Protein AF-A0A8C0ZWH4-F1 (afdb_monomer)

Radius of gyration: 35.67 Å; Cα contacts (8 Å, |Δi|>4): 58; chains: 1; bounding box: 137×34×55 Å

Solvent-accessible surface area (backbone atoms only — not comparable to full-atom values): 10845 Å² total; per-residue (Å²): 132,88,87,85,89,81,91,84,83,93,78,86,80,75,88,65,77,55,70,70,64,54,55,54,54,50,52,52,52,52,49,52,50,51,53,51,50,50,50,52,67,70,65,48,61,94,87,63,88,64,101,65,60,98,57,49,68,70,77,66,54,79,78,61,71,81,75,44,51,66,53,67,72,69,54,78,90,46,60,65,55,45,49,59,73,31,68,68,41,24,50,55,46,50,61,53,27,66,76,35,72,71,51,31,51,54,50,53,49,54,50,53,51,56,50,41,75,74,44,56,77,85,54,31,60,58,46,51,50,51,50,47,56,73,70,65,70,53,96,78,59,87,82,56,62,68,68,53,57,47,60,63,67,67,60,90,78,64,59,88,84,56,71,69,54,56,79,75,74,110

pLDDT: mean 74.7, std 18.94, range [36.38, 96.12]

Mean predicted aligned error: 15.43 Å

Foldseek 3Di:
DDDDDDDDDDDDDPVPPPPVVVVVVVVVVVVVVVVVVVVCQVVPPDPDDDPDDPCNCVVPPDDDPVVCVVVVVVDDPDCCVQCPVDPVSVVVVQVVLVVPPVSVLVVVLVVLLVCLQPDDLVCNVVSLVVSCVPNPPDPPPPPFPVVLNCQLVPDPPPRSNDSSCPVVND

Structure (mmCIF, N/CA/C/O backbone):
data_AF-A0A8C0ZWH4-F1
#
_entry.id   AF-A0A8C0ZWH4-F1
#
loop_
_atom_site.group_PDB
_atom_site.id
_atom_site.type_symbol
_atom_site.label_atom_id
_atom_site.label_alt_id
_atom_site.label_comp_id
_atom_site.label_asym_id
_atom_site.label_entity_id
_atom_site.label_seq_id
_atom_site.pdbx_PDB_ins_code
_atom_site.Cartn_x
_atom_site.Cartn_y
_atom_site.Cartn_z
_atom_site.occupancy
_atom_site.B_iso_or_equiv
_atom_site.auth_seq_id
_atom_site.auth_comp_id
_atom_site.auth_asym_id
_atom_site.au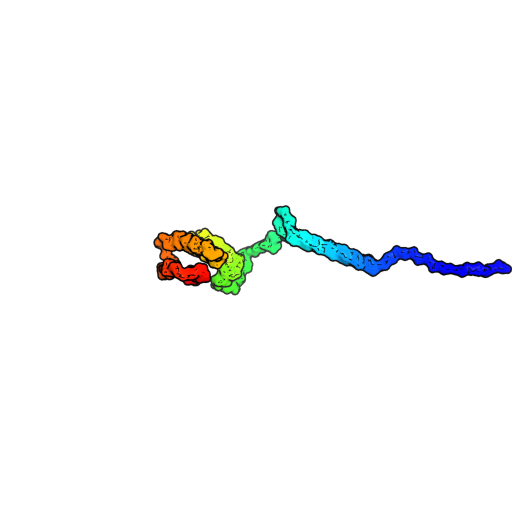th_atom_id
_atom_site.pdbx_PDB_model_num
ATOM 1 N N . MET A 1 1 ? 106.132 1.395 -9.916 1.00 37.38 1 MET A N 1
ATOM 2 C CA . MET A 1 1 ? 106.397 1.667 -8.486 1.00 37.38 1 MET A CA 1
ATOM 3 C C . MET A 1 1 ? 105.087 2.068 -7.823 1.00 37.38 1 MET A C 1
ATOM 5 O O . MET A 1 1 ? 104.449 2.946 -8.371 1.00 37.38 1 MET A O 1
ATOM 9 N N . ARG A 1 2 ? 104.731 1.369 -6.727 1.00 38.12 2 ARG A N 1
ATOM 10 C CA . ARG A 1 2 ? 103.915 1.736 -5.536 1.00 38.12 2 ARG A CA 1
ATOM 11 C C . ARG A 1 2 ? 102.700 2.682 -5.748 1.00 38.12 2 ARG A C 1
ATOM 13 O O . ARG A 1 2 ? 102.860 3.757 -6.289 1.00 38.12 2 ARG A O 1
ATOM 20 N N . GLY A 1 3 ? 101.491 2.402 -5.260 1.00 38.84 3 GLY A N 1
ATOM 21 C CA . GLY A 1 3 ? 101.129 1.541 -4.137 1.00 38.84 3 GLY A CA 1
ATOM 22 C C . GLY A 1 3 ? 99.621 1.282 -4.001 1.00 38.84 3 GLY A C 1
ATOM 23 O O . GLY A 1 3 ? 98.798 1.818 -4.737 1.00 38.84 3 GLY A O 1
ATOM 24 N N . LEU A 1 4 ? 99.335 0.378 -3.065 1.00 46.06 4 LEU A N 1
ATOM 25 C CA . LEU A 1 4 ? 98.056 -0.234 -2.703 1.00 46.06 4 LEU A CA 1
ATOM 26 C C . LEU A 1 4 ? 97.382 0.479 -1.508 1.00 46.06 4 LEU A C 1
ATOM 28 O O . LEU A 1 4 ? 98.059 1.187 -0.764 1.00 46.06 4 LEU A O 1
ATOM 32 N N . CYS A 1 5 ? 96.110 0.100 -1.283 1.00 43.38 5 CYS A N 1
ATOM 33 C CA . CYS A 1 5 ? 95.284 0.161 -0.051 1.00 43.38 5 CYS A CA 1
ATOM 34 C C . CYS A 1 5 ? 94.432 1.437 0.140 1.00 43.38 5 CYS A C 1
ATOM 36 O O . CYS A 1 5 ? 94.935 2.535 -0.032 1.00 43.38 5 CYS A O 1
ATOM 38 N N . GLY A 1 6 ? 93.142 1.407 0.514 1.00 39.03 6 GLY A N 1
ATOM 39 C CA . GLY A 1 6 ? 92.211 0.347 0.952 1.00 39.03 6 GLY A CA 1
ATOM 40 C C . GLY A 1 6 ? 90.754 0.890 0.946 1.00 39.03 6 GLY A C 1
ATOM 41 O O . GLY A 1 6 ? 90.549 2.096 0.890 1.00 39.03 6 GLY A O 1
ATOM 42 N N . SER A 1 7 ? 89.729 0.062 0.694 1.00 43.81 7 SER A N 1
ATOM 43 C CA . SER A 1 7 ? 88.840 -0.634 1.659 1.00 43.81 7 SER A CA 1
ATOM 44 C C . SER A 1 7 ? 87.789 0.241 2.379 1.00 43.81 7 SER A C 1
ATOM 46 O O . SER A 1 7 ? 88.138 1.021 3.256 1.00 43.81 7 SER A O 1
ATOM 48 N N . GLY A 1 8 ? 86.495 0.010 2.100 1.00 39.22 8 GLY A N 1
ATOM 49 C CA . GLY A 1 8 ? 85.366 0.429 2.959 1.00 39.22 8 GLY A CA 1
ATOM 50 C C . GLY A 1 8 ? 84.046 0.663 2.203 1.00 39.22 8 GLY A C 1
ATOM 51 O O . GLY A 1 8 ? 84.100 1.206 1.106 1.00 39.22 8 GLY A O 1
ATOM 52 N N . PRO A 1 9 ? 82.872 0.215 2.699 1.00 42.19 9 PRO A N 1
ATOM 53 C CA . PRO A 1 9 ? 81.782 -0.257 1.844 1.00 42.19 9 PRO A CA 1
ATOM 54 C C . PRO A 1 9 ? 80.787 0.816 1.384 1.00 42.19 9 PRO A C 1
ATOM 56 O O . PRO A 1 9 ? 80.533 1.821 2.041 1.00 42.19 9 PRO A O 1
ATOM 59 N N . ARG A 1 10 ? 80.153 0.509 0.247 1.00 49.44 10 ARG A N 1
ATOM 60 C CA . ARG A 1 10 ? 78.943 1.154 -0.269 1.00 49.44 10 ARG A CA 1
ATOM 61 C C . ARG A 1 10 ? 77.829 1.114 0.776 1.00 49.44 10 ARG A C 1
ATOM 63 O O . ARG A 1 10 ? 77.340 0.039 1.107 1.00 49.44 10 ARG A O 1
ATOM 70 N N . SER A 1 11 ? 77.327 2.277 1.159 1.00 41.72 11 SER A N 1
ATOM 71 C CA . SER A 1 11 ? 75.980 2.416 1.709 1.00 41.72 11 SER A CA 1
ATOM 72 C C . SER A 1 11 ? 75.195 3.417 0.864 1.00 41.72 11 SER A C 1
ATOM 74 O O . SER A 1 11 ? 75.309 4.621 1.084 1.00 41.72 11 SER A O 1
ATOM 76 N N . PRO A 1 12 ? 74.395 2.956 -0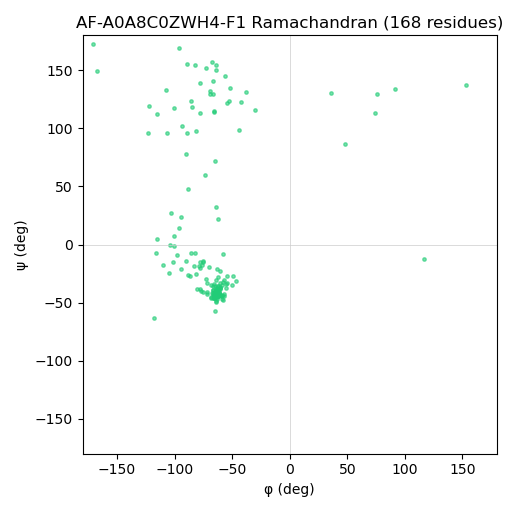.111 1.00 49.16 12 PRO A N 1
ATOM 77 C CA . PRO A 1 12 ? 73.342 3.759 -0.687 1.00 49.16 12 PRO A CA 1
ATOM 78 C C . PRO A 1 12 ? 72.068 3.439 0.092 1.00 49.16 12 PRO A C 1
ATOM 80 O O . PRO A 1 12 ? 71.438 2.410 -0.135 1.00 49.16 12 PRO A O 1
ATOM 83 N N . TRP A 1 13 ? 71.672 4.310 1.012 1.00 36.38 13 TRP A N 1
ATOM 84 C CA . TRP A 1 13 ? 70.272 4.355 1.417 1.00 36.38 13 TRP A CA 1
ATOM 85 C C . TRP A 1 13 ? 69.554 5.340 0.491 1.00 36.38 13 TRP A C 1
ATOM 87 O O . TRP A 1 13 ? 69.558 6.536 0.776 1.00 36.38 13 TRP A O 1
ATOM 97 N N . PRO A 1 14 ? 68.894 4.910 -0.599 1.00 46.09 14 PRO A N 1
ATOM 98 C CA . PRO A 1 14 ? 67.688 5.596 -0.991 1.00 46.09 14 PRO A CA 1
ATOM 99 C C . PRO A 1 14 ? 66.615 5.077 -0.032 1.00 46.09 14 PRO A C 1
ATOM 101 O O . PRO A 1 14 ? 66.259 3.898 -0.076 1.00 46.09 14 PRO A O 1
ATOM 104 N N . PHE A 1 15 ? 66.093 5.928 0.850 1.00 48.19 15 PHE A N 1
ATOM 105 C CA . PHE A 1 15 ? 64.848 5.649 1.570 1.00 48.19 15 PHE A CA 1
ATOM 106 C C . PHE A 1 15 ? 63.689 5.586 0.560 1.00 48.19 15 PHE A C 1
ATOM 108 O O . PHE A 1 15 ? 62.837 6.463 0.457 1.00 48.19 15 PHE A O 1
ATOM 115 N N . SER A 1 16 ? 63.663 4.516 -0.227 1.00 56.91 16 SER A N 1
ATOM 116 C CA . SER A 1 16 ? 62.512 4.094 -0.996 1.00 56.91 16 SER A CA 1
ATOM 117 C C . SER A 1 16 ? 61.632 3.342 -0.017 1.00 56.91 16 SER A C 1
ATOM 119 O O . SER A 1 16 ? 61.884 2.176 0.274 1.00 56.91 16 SER A O 1
ATOM 121 N N . LEU A 1 17 ? 60.622 4.025 0.529 1.00 54.81 17 LEU A N 1
ATOM 122 C CA . LEU A 1 17 ? 59.562 3.379 1.305 1.00 54.81 17 LEU A CA 1
ATOM 123 C C . LEU A 1 17 ? 59.141 2.078 0.596 1.00 54.81 17 LEU A C 1
ATOM 125 O O . LEU A 1 17 ? 58.753 2.160 -0.580 1.00 54.81 17 LEU A O 1
ATOM 129 N N . PRO A 1 18 ? 59.209 0.910 1.267 1.00 47.38 18 PRO A N 1
ATOM 130 C CA . PRO A 1 18 ? 58.899 -0.372 0.652 1.00 47.38 18 PRO A CA 1
ATOM 131 C C . PRO A 1 18 ? 57.530 -0.318 -0.025 1.00 47.38 18 PRO A C 1
ATOM 133 O O . PRO A 1 18 ? 56.560 0.164 0.565 1.00 47.38 18 PRO A O 1
ATOM 136 N N . ARG A 1 19 ? 57.428 -0.837 -1.255 1.00 53.97 19 ARG A N 1
ATOM 137 C CA . ARG A 1 19 ? 56.169 -0.946 -2.027 1.00 53.97 19 ARG A CA 1
ATOM 138 C C . ARG A 1 19 ? 55.007 -1.516 -1.192 1.00 53.97 19 ARG A C 1
ATOM 140 O O . ARG A 1 19 ? 53.867 -1.098 -1.362 1.00 53.97 19 ARG A O 1
ATOM 147 N N . ILE A 1 20 ? 55.322 -2.385 -0.230 1.00 51.84 20 ILE A N 1
ATOM 148 C CA . ILE A 1 20 ? 54.396 -3.010 0.728 1.00 51.84 20 ILE A CA 1
ATOM 149 C C . ILE A 1 20 ? 53.678 -1.968 1.612 1.00 51.84 20 ILE A C 1
ATOM 151 O O . ILE A 1 20 ? 52.481 -2.083 1.859 1.00 51.84 20 ILE A O 1
ATOM 155 N N . PHE A 1 21 ? 54.371 -0.907 2.037 1.00 46.94 21 PHE A N 1
ATOM 156 C CA . PHE A 1 21 ? 53.807 0.172 2.861 1.00 46.94 21 PHE A CA 1
ATOM 157 C C . PHE A 1 21 ? 52.983 1.189 2.057 1.00 46.94 21 PHE A C 1
ATOM 159 O O . PHE A 1 21 ? 52.205 1.948 2.638 1.00 46.94 21 PHE A O 1
ATOM 166 N N . ARG A 1 22 ? 53.152 1.246 0.728 1.00 53.69 22 ARG A N 1
ATOM 167 C CA . ARG A 1 22 ? 52.282 2.050 -0.150 1.00 53.69 22 ARG A CA 1
ATOM 168 C C . ARG A 1 22 ? 50.970 1.325 -0.449 1.00 53.69 22 ARG A C 1
ATOM 170 O O . ARG A 1 22 ? 49.935 1.971 -0.421 1.00 53.69 22 ARG A O 1
ATOM 177 N N . GLY A 1 23 ? 51.003 0.002 -0.637 1.00 54.84 23 GLY A N 1
ATOM 178 C CA . GLY A 1 23 ? 49.792 -0.808 -0.832 1.00 54.84 23 GLY A CA 1
ATOM 179 C C . GLY A 1 23 ? 48.872 -0.836 0.394 1.00 54.84 23 GLY A C 1
ATOM 180 O O . GLY A 1 23 ? 47.663 -0.698 0.250 1.00 54.84 23 GLY A O 1
ATOM 181 N N . ARG A 1 24 ? 49.439 -0.927 1.608 1.00 58.28 24 ARG A N 1
ATOM 182 C CA . ARG A 1 24 ? 48.657 -0.936 2.860 1.00 58.28 24 ARG A CA 1
ATOM 183 C C . ARG A 1 24 ? 47.930 0.393 3.128 1.00 58.28 24 ARG A C 1
ATOM 185 O O . ARG A 1 24 ? 46.740 0.387 3.405 1.00 58.28 24 ARG A O 1
ATOM 192 N N . ARG A 1 25 ? 48.615 1.530 2.945 1.00 60.12 25 ARG A N 1
ATOM 193 C CA . ARG A 1 25 ? 48.029 2.875 3.129 1.00 60.12 25 ARG A CA 1
ATOM 194 C C . ARG A 1 25 ? 47.043 3.273 2.024 1.00 60.12 25 ARG A C 1
ATOM 196 O O . ARG A 1 25 ? 46.113 4.024 2.292 1.00 60.12 25 ARG A O 1
ATOM 203 N N . ALA A 1 26 ? 47.231 2.777 0.797 1.00 62.78 26 ALA A N 1
ATOM 204 C CA . ALA A 1 26 ? 46.273 2.981 -0.292 1.00 62.78 26 ALA A CA 1
ATOM 205 C C . ALA A 1 26 ? 44.939 2.275 0.001 1.00 62.78 26 ALA A C 1
ATOM 207 O O . ALA A 1 26 ? 43.890 2.904 -0.083 1.00 62.78 26 ALA A O 1
ATOM 208 N N . MET A 1 27 ? 44.991 1.020 0.461 1.00 75.81 27 MET A N 1
ATOM 209 C CA . MET A 1 27 ? 43.803 0.256 0.858 1.00 75.81 27 MET A CA 1
ATOM 210 C C . MET A 1 27 ? 43.080 0.874 2.068 1.00 75.81 27 MET A C 1
ATOM 212 O O . MET A 1 27 ? 41.854 0.914 2.103 1.00 75.81 27 MET A O 1
ATOM 216 N N . GLU A 1 28 ? 43.813 1.403 3.052 1.00 82.12 28 GLU A N 1
ATOM 217 C CA . GLU A 1 28 ? 43.218 2.130 4.186 1.00 82.12 28 GLU A CA 1
ATOM 218 C C . GLU A 1 28 ? 42.470 3.393 3.733 1.00 82.12 28 GLU A C 1
ATOM 220 O O . GLU A 1 28 ? 41.348 3.637 4.179 1.00 82.12 28 GLU A O 1
ATOM 225 N N . LEU A 1 29 ? 43.048 4.167 2.808 1.00 86.44 29 LEU A N 1
ATOM 226 C CA . LEU A 1 29 ? 42.408 5.365 2.263 1.00 86.44 29 LEU A CA 1
ATOM 227 C C . LEU A 1 29 ? 41.169 5.021 1.423 1.00 86.44 29 LEU A C 1
ATOM 229 O O . LEU A 1 29 ? 40.140 5.681 1.553 1.00 86.44 29 LEU A O 1
ATOM 233 N N . GLU A 1 30 ? 41.245 3.973 0.600 1.00 86.81 30 GLU A N 1
ATOM 234 C CA . GLU A 1 30 ? 40.116 3.457 -0.183 1.00 86.81 30 GLU A CA 1
ATOM 235 C C . GLU A 1 30 ? 38.970 2.980 0.719 1.00 86.81 30 GLU A C 1
ATOM 237 O O . GLU A 1 30 ? 37.813 3.318 0.472 1.00 86.81 30 GLU A O 1
ATOM 242 N N . ASN A 1 31 ? 39.281 2.285 1.817 1.00 90.62 31 ASN A N 1
ATOM 243 C CA . ASN A 1 31 ? 38.289 1.844 2.799 1.00 90.62 31 ASN A CA 1
ATOM 244 C C . ASN A 1 31 ? 37.619 3.028 3.509 1.00 90.62 31 ASN A C 1
ATOM 246 O O . ASN A 1 31 ? 36.397 3.052 3.664 1.00 90.62 31 ASN A O 1
ATOM 250 N N . ILE A 1 32 ? 38.396 4.036 3.916 1.00 92.38 32 ILE A N 1
ATOM 251 C CA . ILE A 1 32 ? 37.856 5.256 4.534 1.00 92.38 32 ILE A CA 1
ATOM 252 C C . ILE A 1 32 ? 36.974 6.019 3.533 1.00 92.38 32 ILE A C 1
ATOM 254 O O . ILE A 1 32 ? 35.885 6.472 3.897 1.00 92.38 32 ILE A O 1
ATOM 258 N N . ALA A 1 33 ? 37.393 6.123 2.269 1.00 92.81 33 ALA A N 1
ATOM 259 C CA . ALA A 1 33 ? 36.616 6.762 1.210 1.00 92.81 33 ALA A CA 1
ATOM 260 C C . ALA A 1 33 ? 35.299 6.014 0.939 1.00 92.81 33 ALA A C 1
ATOM 262 O O . ALA A 1 33 ? 34.237 6.638 0.914 1.00 92.81 33 ALA A O 1
ATOM 263 N N . ALA A 1 34 ? 35.341 4.684 0.816 1.00 89.62 34 ALA A N 1
ATOM 264 C CA . ALA A 1 34 ? 34.163 3.844 0.609 1.00 89.62 34 ALA A CA 1
ATOM 265 C C . ALA A 1 34 ? 33.175 3.932 1.784 1.00 89.62 34 ALA A C 1
ATOM 267 O O . ALA A 1 34 ? 31.977 4.130 1.573 1.00 89.62 34 ALA A O 1
ATOM 268 N N . ASN A 1 35 ? 33.668 3.875 3.025 1.00 93.00 35 ASN A N 1
ATOM 269 C CA . ASN A 1 35 ? 32.838 4.021 4.221 1.00 93.00 35 ASN A CA 1
ATOM 270 C C . ASN A 1 35 ? 32.206 5.415 4.309 1.00 93.00 35 ASN A C 1
ATOM 272 O O . ASN A 1 35 ? 31.025 5.543 4.631 1.00 93.00 35 ASN A O 1
ATOM 276 N N . THR A 1 36 ? 32.953 6.462 3.956 1.00 90.50 36 THR A N 1
ATOM 277 C CA . THR A 1 36 ? 32.431 7.835 3.910 1.00 90.50 36 THR A CA 1
ATOM 278 C C . THR A 1 36 ? 31.332 7.978 2.855 1.00 90.50 36 THR A C 1
ATOM 280 O O . THR A 1 36 ? 30.296 8.584 3.125 1.00 90.50 36 THR A O 1
ATOM 283 N N . LEU A 1 37 ? 31.513 7.396 1.665 1.00 86.88 37 LEU A N 1
ATOM 284 C CA . LEU A 1 37 ? 30.496 7.387 0.609 1.00 86.88 37 LEU A CA 1
ATOM 285 C C . LEU A 1 37 ? 29.236 6.622 1.032 1.00 86.88 37 LEU A C 1
ATOM 287 O O . LEU A 1 37 ? 28.126 7.098 0.793 1.00 86.88 37 LEU A O 1
ATOM 291 N N . LEU A 1 38 ? 29.391 5.485 1.712 1.00 86.50 38 LEU A N 1
ATOM 292 C CA . LEU A 1 38 ? 28.271 4.712 2.250 1.00 86.50 38 LEU A CA 1
ATOM 293 C C . LEU A 1 38 ? 27.491 5.501 3.308 1.00 86.50 38 LEU A C 1
ATOM 295 O O . LEU A 1 38 ? 26.260 5.523 3.278 1.00 86.50 38 LEU A O 1
ATOM 299 N N . LEU A 1 39 ? 28.189 6.162 4.234 1.00 86.94 39 LEU A N 1
ATOM 300 C CA . LEU A 1 39 ? 27.552 6.993 5.256 1.00 86.94 39 LEU A CA 1
ATOM 301 C C . LEU A 1 39 ? 26.805 8.169 4.627 1.00 86.94 39 LEU A C 1
ATOM 303 O O . LEU A 1 39 ? 25.661 8.413 5.000 1.00 86.94 39 LEU A O 1
ATOM 307 N N . LYS A 1 40 ? 27.382 8.820 3.610 1.00 82.69 40 LYS A N 1
ATOM 308 C CA . LYS A 1 40 ? 26.697 9.869 2.838 1.00 82.69 40 LYS A CA 1
ATOM 309 C C . LYS A 1 40 ? 25.445 9.348 2.128 1.00 82.69 40 LYS A C 1
ATOM 311 O O . LYS A 1 40 ? 24.408 10.002 2.163 1.00 82.69 40 LYS A O 1
ATOM 316 N N . ALA A 1 41 ? 25.510 8.156 1.536 1.00 80.69 41 ALA A N 1
ATOM 317 C CA . ALA A 1 41 ? 24.360 7.532 0.884 1.00 80.69 41 ALA A CA 1
ATOM 318 C C . ALA A 1 41 ? 23.239 7.163 1.875 1.00 80.69 41 ALA A C 1
ATOM 320 O O . ALA A 1 41 ? 22.064 7.252 1.526 1.00 80.69 41 ALA A O 1
ATOM 321 N N . ARG A 1 42 ? 23.589 6.772 3.110 1.00 80.94 42 ARG A N 1
ATOM 322 C CA . ARG A 1 42 ? 22.627 6.446 4.180 1.00 80.94 42 ARG A CA 1
ATOM 323 C C . ARG A 1 42 ? 22.026 7.674 4.850 1.00 80.94 42 ARG A C 1
ATOM 325 O O . ARG A 1 42 ? 20.853 7.648 5.198 1.00 80.94 42 ARG A O 1
ATOM 332 N N . GLN A 1 43 ? 22.829 8.716 5.052 1.00 76.75 43 GLN A N 1
ATOM 333 C CA . GLN A 1 43 ? 22.406 9.920 5.765 1.00 76.75 43 GLN A CA 1
ATOM 334 C C . GLN A 1 43 ? 21.394 10.745 4.980 1.00 76.75 43 GLN A C 1
ATOM 336 O O . GLN A 1 43 ? 20.701 11.523 5.618 1.00 76.75 43 GLN A O 1
ATOM 341 N N . GLY A 1 44 ? 21.295 10.548 3.654 1.00 65.69 44 GLY A N 1
ATOM 342 C CA . GLY A 1 44 ? 20.295 11.172 2.788 1.00 65.69 44 GLY A CA 1
ATOM 343 C C . GLY A 1 44 ? 20.192 12.672 3.043 1.00 65.69 44 GLY A C 1
ATOM 344 O O . GLY A 1 44 ? 19.368 13.072 3.853 1.00 65.69 44 GLY A O 1
ATOM 345 N N . GLU A 1 45 ? 21.033 13.481 2.386 1.00 60.19 45 GLU A N 1
ATOM 346 C CA . GLU A 1 45 ? 21.083 14.946 2.548 1.00 60.19 45 GLU A CA 1
ATOM 347 C C . GLU A 1 45 ? 19.716 15.550 2.907 1.00 60.19 45 GLU A C 1
ATOM 349 O O . GLU A 1 45 ? 18.766 15.464 2.122 1.00 60.19 45 GLU A O 1
ATOM 354 N N . PHE A 1 46 ? 19.637 16.139 4.108 1.00 53.88 46 PHE A N 1
ATOM 355 C CA . PHE A 1 46 ? 18.487 16.882 4.619 1.00 53.88 46 PHE A CA 1
ATOM 356 C C . PHE A 1 46 ? 17.946 17.817 3.520 1.00 53.88 46 PHE A C 1
ATOM 358 O O . PHE A 1 46 ? 18.484 18.895 3.286 1.00 53.88 46 PHE A O 1
ATOM 365 N N . GLY A 1 47 ? 16.890 17.385 2.822 1.00 56.34 47 GLY A N 1
ATOM 366 C CA . GLY A 1 47 ? 16.150 18.200 1.854 1.00 56.34 47 GLY A CA 1
ATOM 367 C C . GLY A 1 47 ? 16.148 17.756 0.383 1.00 56.34 47 GLY A C 1
ATOM 368 O O . GLY A 1 47 ? 15.294 18.246 -0.355 1.00 56.34 47 GLY A O 1
ATOM 369 N N . GLN A 1 48 ? 16.989 16.818 -0.078 1.00 57.56 48 GLN A N 1
ATOM 370 C CA . GLN A 1 48 ? 16.956 16.344 -1.479 1.00 57.56 48 GLN A CA 1
ATOM 371 C C . GLN A 1 48 ? 16.565 14.863 -1.560 1.00 57.56 48 GLN A C 1
ATOM 373 O O . GLN A 1 48 ? 17.258 13.951 -1.117 1.00 57.56 48 GLN A O 1
ATOM 378 N N . LYS A 1 49 ? 15.378 14.626 -2.120 1.00 61.38 49 LYS A N 1
ATOM 379 C CA . LYS A 1 49 ? 14.713 13.324 -2.161 1.00 61.38 49 LYS A CA 1
ATOM 380 C C . LYS A 1 49 ? 15.485 12.321 -3.026 1.00 61.38 49 LYS A C 1
ATOM 382 O O . LYS A 1 49 ? 15.433 12.391 -4.249 1.00 61.38 49 LYS A O 1
ATOM 387 N N . SER A 1 50 ? 15.990 11.286 -2.352 1.00 65.06 50 SER A N 1
ATOM 388 C CA . SER A 1 50 ? 16.288 9.945 -2.867 1.00 65.06 50 SER A CA 1
ATOM 389 C C . SER A 1 50 ? 17.556 9.823 -3.718 1.00 65.06 50 SER A C 1
ATOM 391 O O . SER A 1 50 ? 17.716 10.519 -4.712 1.00 65.06 50 SER A O 1
ATOM 393 N N . GLY A 1 51 ? 18.412 8.843 -3.393 1.00 74.88 51 GLY A N 1
ATOM 394 C CA . GLY A 1 51 ? 19.560 8.401 -4.207 1.00 74.88 51 GLY A CA 1
ATOM 395 C C . GLY A 1 51 ? 19.179 7.786 -5.565 1.00 74.88 51 GLY A C 1
ATOM 396 O O . GLY A 1 51 ? 19.822 6.856 -6.043 1.00 74.88 51 GLY A O 1
ATOM 397 N N . ARG A 1 52 ? 18.090 8.260 -6.175 1.00 82.19 52 ARG A N 1
ATOM 398 C CA . ARG A 1 52 ? 17.590 7.847 -7.482 1.00 82.19 52 ARG A CA 1
ATOM 399 C C . ARG A 1 52 ? 18.423 8.503 -8.576 1.00 82.19 52 ARG A C 1
ATOM 401 O O . ARG A 1 52 ? 18.734 9.689 -8.528 1.00 82.19 52 ARG A O 1
ATOM 408 N N . SER A 1 53 ? 18.718 7.729 -9.615 1.00 87.38 53 SER A N 1
ATOM 409 C CA . SER A 1 53 ? 19.328 8.239 -10.847 1.00 87.38 53 SER A CA 1
ATOM 410 C C . SER A 1 53 ? 18.485 9.356 -11.458 1.00 87.38 53 SER A C 1
ATOM 412 O O . SER A 1 53 ? 17.265 9.252 -11.480 1.00 87.38 53 SER A O 1
ATOM 414 N N . ARG A 1 54 ? 19.109 10.370 -12.068 1.00 87.88 54 ARG A N 1
ATOM 415 C CA . ARG A 1 54 ? 18.399 11.452 -12.782 1.00 87.88 54 ARG A CA 1
ATOM 416 C C . ARG A 1 54 ? 17.424 10.941 -13.857 1.00 87.88 54 ARG A C 1
ATOM 418 O O . ARG A 1 54 ? 16.425 11.597 -14.122 1.00 87.88 54 ARG A O 1
ATOM 425 N N . LYS A 1 55 ? 17.676 9.754 -14.426 1.00 92.56 55 LYS A N 1
ATOM 426 C CA . LYS A 1 55 ? 16.841 9.109 -15.458 1.00 92.56 55 LYS A CA 1
ATOM 427 C C . LYS A 1 55 ? 15.848 8.076 -14.910 1.00 92.56 55 LYS A C 1
ATOM 429 O O . LYS A 1 55 ? 15.296 7.290 -15.673 1.00 92.56 55 LYS A O 1
ATOM 434 N N . TRP A 1 56 ? 15.600 8.036 -13.597 1.00 92.06 56 TRP A N 1
A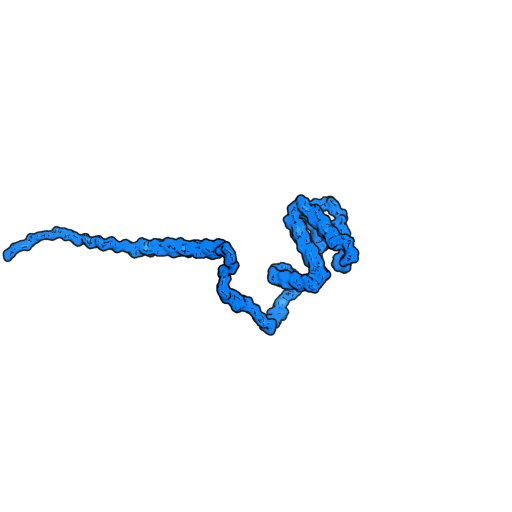TOM 435 C CA . TRP A 1 56 ? 14.758 6.999 -12.977 1.00 92.06 56 TRP A CA 1
ATOM 436 C C . TRP A 1 56 ? 13.355 6.883 -13.594 1.00 92.06 56 TRP A C 1
ATOM 438 O O . TRP A 1 56 ? 12.828 5.779 -13.692 1.00 92.06 56 TRP A O 1
ATOM 448 N N . ARG A 1 57 ? 12.773 7.997 -14.060 1.00 92.31 57 ARG A N 1
ATOM 449 C CA . ARG A 1 57 ? 11.460 8.012 -14.728 1.00 92.31 57 ARG A CA 1
ATOM 450 C C . ARG A 1 57 ? 11.472 7.327 -16.094 1.00 92.31 57 ARG A C 1
ATOM 452 O O . ARG A 1 57 ? 10.482 6.709 -16.457 1.00 92.31 57 ARG A O 1
ATOM 459 N N . GLU A 1 58 ? 12.573 7.439 -16.836 1.00 94.12 58 GLU A N 1
ATOM 460 C CA . GLU A 1 58 ? 12.737 6.762 -18.128 1.00 94.12 58 GLU A CA 1
ATOM 461 C C . GLU A 1 58 ? 12.917 5.257 -17.921 1.00 94.12 58 GLU A C 1
ATOM 463 O O . GLU A 1 58 ? 12.283 4.464 -18.609 1.00 94.12 58 GLU A O 1
ATOM 468 N N . MET A 1 59 ? 13.727 4.866 -16.929 1.00 94.25 59 MET A N 1
ATOM 469 C CA . MET A 1 59 ? 13.980 3.456 -16.606 1.00 94.25 59 MET A CA 1
ATOM 470 C C . MET A 1 59 ? 12.730 2.725 -16.099 1.00 94.25 59 MET A C 1
ATOM 472 O O . MET A 1 59 ? 12.558 1.547 -16.384 1.00 94.25 59 MET A O 1
ATOM 476 N N . LEU A 1 60 ? 11.867 3.415 -15.347 1.00 94.50 60 LEU A N 1
ATOM 477 C CA . LEU A 1 60 ? 10.639 2.859 -14.766 1.00 94.50 60 LEU A CA 1
ATOM 478 C C . LEU A 1 60 ? 9.381 3.287 -15.534 1.00 94.50 60 LEU A C 1
ATOM 480 O O . LEU A 1 60 ? 8.295 3.381 -14.958 1.00 94.50 60 LEU A O 1
ATOM 484 N N . ARG A 1 61 ? 9.515 3.587 -16.829 1.00 95.69 61 ARG A N 1
ATOM 485 C CA . ARG A 1 61 ? 8.367 3.929 -17.666 1.00 95.69 61 ARG A CA 1
ATOM 486 C C . ARG A 1 61 ? 7.463 2.705 -17.825 1.00 95.69 61 ARG A C 1
ATOM 488 O O . ARG A 1 61 ? 7.928 1.632 -18.198 1.00 95.69 61 ARG A O 1
ATOM 495 N N . LEU A 1 62 ? 6.168 2.884 -17.568 1.00 95.44 62 LEU A N 1
ATOM 496 C CA . LEU A 1 62 ? 5.189 1.813 -17.736 1.00 95.44 62 LEU A CA 1
ATOM 497 C C . LEU A 1 62 ? 5.035 1.438 -19.221 1.00 95.44 62 LEU A C 1
ATOM 499 O O . LEU A 1 62 ? 5.032 2.334 -20.076 1.00 95.44 62 LEU A O 1
ATOM 503 N N . PRO A 1 63 ? 4.902 0.137 -19.534 1.00 95.31 63 PRO A N 1
ATOM 504 C CA . PRO A 1 63 ? 4.610 -0.311 -20.888 1.00 95.31 63 PRO A CA 1
ATOM 505 C C . PRO A 1 63 ? 3.189 0.106 -21.311 1.00 95.31 63 PRO A C 1
ATOM 507 O O . PRO A 1 63 ? 2.331 0.336 -20.454 1.00 95.31 63 PRO A O 1
ATOM 510 N N . PRO A 1 64 ? 2.914 0.201 -22.625 1.00 94.44 64 PRO A N 1
ATOM 511 C CA . PRO A 1 64 ? 1.560 0.410 -23.126 1.00 94.44 64 PRO A CA 1
ATOM 512 C C . PRO A 1 64 ? 0.651 -0.783 -22.792 1.00 94.44 64 PRO A C 1
ATOM 514 O O . PRO A 1 64 ? 1.108 -1.920 -22.661 1.00 94.44 64 PRO A O 1
ATOM 517 N N . ASP A 1 65 ? -0.653 -0.526 -22.715 1.00 91.56 65 ASP A N 1
ATOM 518 C CA . ASP A 1 65 ? -1.697 -1.497 -22.360 1.00 91.56 65 ASP A CA 1
ATOM 519 C C . ASP A 1 65 ? -1.698 -2.745 -23.260 1.00 91.56 65 ASP A C 1
ATOM 521 O O . ASP A 1 65 ? -1.850 -3.867 -22.771 1.00 91.56 65 ASP A O 1
ATOM 525 N N . SER A 1 66 ? -1.429 -2.568 -24.556 1.00 93.31 66 SER A N 1
ATOM 526 C CA . SER A 1 66 ? -1.308 -3.658 -25.536 1.00 93.31 66 SER A CA 1
ATOM 527 C C . SER A 1 66 ? -0.282 -4.731 -25.146 1.00 93.31 66 SER A C 1
ATOM 529 O O . SER A 1 66 ? -0.504 -5.917 -25.394 1.00 93.31 66 SER A O 1
ATOM 531 N N . GLN A 1 67 ? 0.817 -4.352 -24.484 1.00 92.75 67 GLN A N 1
ATOM 532 C CA . GLN A 1 67 ? 1.856 -5.293 -24.046 1.00 92.75 67 GLN A CA 1
ATOM 533 C C . GLN A 1 67 ? 1.454 -6.068 -22.784 1.00 92.75 67 GLN A C 1
ATOM 535 O O . GLN A 1 67 ? 1.973 -7.156 -22.526 1.00 92.75 67 GLN A O 1
ATOM 540 N N . CYS A 1 68 ? 0.490 -5.557 -22.018 1.00 94.38 68 CYS A N 1
ATOM 541 C CA . CYS A 1 68 ? 0.011 -6.181 -20.788 1.00 94.38 68 CYS A CA 1
ATOM 542 C C . CYS A 1 68 ? -1.024 -7.290 -21.039 1.00 94.38 68 CYS A C 1
ATOM 544 O O . CYS A 1 68 ? -1.386 -8.002 -20.102 1.00 94.38 68 CYS A O 1
ATOM 546 N N . ASN A 1 69 ? -1.496 -7.481 -22.278 1.00 93.06 69 ASN A N 1
ATOM 547 C CA . ASN A 1 69 ? -2.586 -8.415 -22.565 1.00 93.06 69 ASN A CA 1
ATOM 548 C C . ASN A 1 69 ? -2.242 -9.869 -22.198 1.00 93.06 69 ASN A C 1
ATOM 550 O O . ASN A 1 69 ? -3.042 -10.566 -21.578 1.00 93.06 69 ASN A O 1
ATOM 554 N N . LYS A 1 70 ? -1.012 -10.316 -22.490 1.00 93.38 70 LYS A N 1
ATOM 555 C CA . LYS A 1 70 ? -0.547 -11.653 -22.085 1.00 93.38 70 LYS A CA 1
ATOM 556 C C . LYS A 1 70 ? -0.612 -11.821 -20.564 1.00 93.38 70 LYS A C 1
ATOM 558 O O . LYS A 1 70 ? -1.164 -12.804 -20.081 1.00 93.38 70 LYS A O 1
ATOM 563 N N . LEU A 1 71 ? -0.115 -10.831 -19.818 1.00 92.62 71 LEU A N 1
ATOM 564 C CA . LEU A 1 71 ? -0.128 -10.850 -18.355 1.00 92.62 71 LEU A CA 1
ATOM 565 C C . LEU A 1 71 ? -1.559 -10.880 -17.804 1.00 92.62 71 LEU A C 1
ATOM 567 O O . LEU A 1 71 ? -1.834 -11.635 -16.878 1.00 92.62 71 LEU A O 1
ATOM 571 N N . ARG A 1 72 ? -2.483 -10.132 -18.417 1.00 92.19 72 ARG A N 1
ATOM 572 C CA . ARG A 1 72 ? -3.904 -10.104 -18.038 1.00 92.19 72 ARG A CA 1
ATOM 573 C C . ARG A 1 72 ? -4.573 -11.480 -18.107 1.00 92.19 72 ARG A C 1
ATOM 575 O O . ARG A 1 72 ? -5.486 -11.743 -17.329 1.00 92.19 72 ARG A O 1
ATOM 582 N N . HIS A 1 73 ? -4.144 -12.337 -19.031 1.00 91.81 73 HIS A N 1
ATOM 583 C CA . HIS A 1 73 ? -4.672 -13.695 -19.169 1.00 91.81 73 HIS A CA 1
ATOM 584 C C . HIS A 1 73 ? -3.944 -14.724 -18.299 1.00 91.81 73 HIS A C 1
ATOM 586 O O . HIS A 1 73 ? -4.537 -15.737 -17.949 1.00 91.81 73 HIS A O 1
ATOM 592 N N . THR A 1 74 ? -2.676 -14.483 -17.961 1.00 93.56 74 THR A N 1
ATOM 593 C CA . THR A 1 74 ? -1.871 -15.402 -17.141 1.00 93.56 74 THR A CA 1
ATOM 594 C C . THR A 1 74 ? -2.045 -15.171 -15.640 1.00 93.56 74 THR A C 1
ATOM 596 O O . THR A 1 74 ? -1.849 -16.098 -14.861 1.00 93.56 74 THR A O 1
ATOM 599 N N . ILE A 1 75 ? -2.387 -13.952 -15.218 1.00 92.56 75 ILE A N 1
ATOM 600 C CA . ILE A 1 75 ? -2.519 -13.622 -13.799 1.00 92.56 75 ILE A CA 1
ATOM 601 C C . ILE A 1 75 ? -3.732 -14.318 -13.168 1.00 92.56 75 ILE A C 1
ATOM 603 O O . ILE A 1 75 ? -4.845 -14.279 -13.698 1.00 92.56 75 ILE A O 1
ATOM 607 N N . GLU A 1 76 ? -3.512 -14.939 -12.013 1.00 90.81 76 GLU A N 1
ATOM 608 C CA . GLU A 1 76 ? -4.572 -15.543 -11.214 1.00 90.81 76 GLU A CA 1
ATOM 609 C C . GLU A 1 76 ? -5.461 -14.451 -10.605 1.00 90.81 76 GLU A C 1
ATOM 611 O O . GLU A 1 76 ? -4.975 -13.497 -9.995 1.00 90.81 76 GLU A O 1
ATOM 616 N N . LYS A 1 77 ? -6.778 -14.584 -10.779 1.00 90.81 77 LYS A N 1
ATOM 617 C CA . LYS A 1 77 ? -7.773 -13.597 -10.332 1.00 90.81 77 LYS A CA 1
ATOM 618 C C . LYS A 1 77 ? -8.221 -13.853 -8.891 1.00 90.81 77 LYS A C 1
ATOM 620 O O . LYS A 1 77 ? -9.415 -13.867 -8.609 1.00 90.81 77 LYS A O 1
ATOM 625 N N . ASP A 1 78 ? -7.261 -14.067 -8.000 1.00 94.00 78 ASP A N 1
ATOM 626 C CA . ASP A 1 78 ? -7.520 -14.200 -6.568 1.00 94.00 78 ASP A CA 1
ATOM 627 C C . ASP A 1 78 ? -7.557 -12.818 -5.897 1.00 94.00 78 ASP A C 1
ATOM 629 O O . ASP A 1 78 ? -6.596 -12.044 -5.964 1.00 94.00 78 ASP A O 1
ATOM 633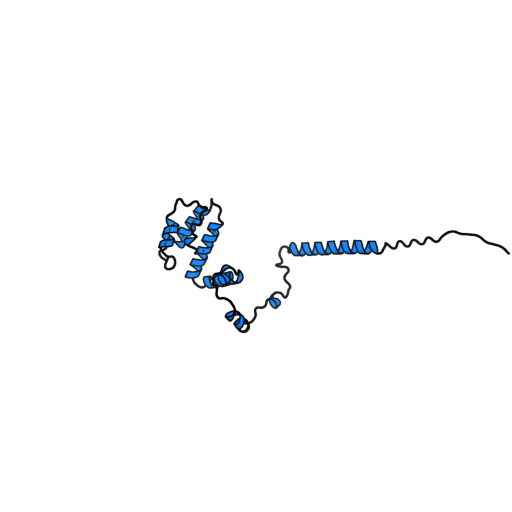 N N . PHE A 1 79 ? -8.668 -12.519 -5.221 1.00 91.56 79 PHE A N 1
ATOM 634 C CA . PHE A 1 79 ? -8.856 -11.270 -4.487 1.00 91.56 79 PHE A CA 1
ATOM 635 C C . PHE A 1 79 ? -7.833 -11.114 -3.355 1.00 91.56 79 PHE A C 1
ATOM 637 O O . PHE A 1 79 ? -7.244 -10.042 -3.202 1.00 91.56 79 PHE A O 1
ATOM 644 N N . SER A 1 80 ? -7.575 -12.182 -2.588 1.00 92.25 80 SER A N 1
ATOM 645 C CA . SER A 1 80 ? -6.652 -12.127 -1.446 1.00 92.25 80 SER A CA 1
ATOM 646 C C . SER A 1 80 ? -5.237 -11.768 -1.904 1.00 92.25 80 SER A C 1
ATOM 648 O O . SER A 1 80 ? -4.568 -10.918 -1.310 1.00 92.25 80 SER A O 1
ATOM 650 N N . SER A 1 81 ? -4.790 -12.366 -3.007 1.00 93.88 81 SER A N 1
ATOM 651 C CA . SER A 1 81 ? -3.509 -12.047 -3.628 1.00 93.88 81 SER A CA 1
ATOM 652 C C . SER A 1 81 ? -3.451 -10.611 -4.165 1.00 93.88 81 SER A C 1
ATOM 654 O O . SER A 1 81 ? -2.582 -9.839 -3.753 1.00 93.88 81 SER A O 1
ATOM 656 N N . LEU A 1 82 ? -4.371 -10.229 -5.059 1.00 94.12 82 LEU A N 1
ATOM 657 C CA . LEU A 1 82 ? -4.276 -8.974 -5.815 1.00 94.12 82 LEU A CA 1
ATOM 658 C C . LEU A 1 82 ? -4.608 -7.732 -4.983 1.00 94.12 82 LEU A C 1
ATOM 660 O O . LEU A 1 82 ? -3.941 -6.708 -5.122 1.00 94.12 82 LEU A O 1
ATOM 664 N N . CYS A 1 83 ? -5.626 -7.809 -4.128 1.00 93.38 83 CYS A N 1
ATOM 665 C CA . CYS A 1 83 ? -6.182 -6.647 -3.434 1.00 93.38 83 CYS A CA 1
ATOM 666 C C . CYS A 1 83 ? -5.713 -6.521 -1.981 1.00 93.38 83 CYS A C 1
ATOM 668 O O . CYS A 1 83 ? -5.870 -5.450 -1.402 1.00 93.38 83 CYS A O 1
ATOM 670 N N . ASN A 1 84 ? -5.125 -7.569 -1.392 1.00 88.75 84 ASN A N 1
ATOM 671 C CA . ASN A 1 84 ? -4.652 -7.535 -0.005 1.00 88.75 84 ASN A CA 1
ATOM 672 C C . ASN A 1 84 ? -3.133 -7.749 0.108 1.00 88.75 84 ASN A C 1
ATOM 674 O O . ASN A 1 84 ? -2.410 -6.839 0.517 1.00 88.75 84 ASN A O 1
ATOM 678 N N . LYS A 1 85 ? -2.627 -8.923 -0.296 1.00 92.88 85 LYS A N 1
ATOM 679 C CA . LYS A 1 85 ? -1.213 -9.302 -0.098 1.00 92.88 85 LYS A CA 1
ATOM 680 C C . LYS A 1 85 ? -0.242 -8.445 -0.912 1.00 92.88 85 LYS A C 1
ATOM 682 O O . LYS A 1 85 ? 0.861 -8.155 -0.452 1.00 92.88 85 LYS A O 1
ATOM 687 N N . GLN A 1 86 ? -0.627 -8.046 -2.124 1.00 94.00 86 GLN A N 1
ATOM 688 C CA . GLN A 1 86 ? 0.206 -7.208 -2.985 1.00 94.00 86 GLN A CA 1
ATOM 689 C C . GLN A 1 86 ? 0.021 -5.719 -2.647 1.00 94.00 86 GLN A C 1
ATOM 691 O O . GLN A 1 86 ? -1.067 -5.184 -2.848 1.00 94.00 86 GLN A O 1
ATOM 696 N N . PRO A 1 87 ? 1.068 -4.990 -2.213 1.00 95.38 87 PRO A N 1
ATOM 697 C CA . PRO A 1 87 ? 0.915 -3.612 -1.741 1.00 95.38 87 PRO A CA 1
ATOM 698 C C . PRO A 1 87 ? 0.493 -2.640 -2.850 1.00 95.38 87 PRO A C 1
ATOM 700 O O . PRO A 1 87 ? -0.343 -1.772 -2.615 1.00 95.38 87 PRO A O 1
ATOM 703 N N . ILE A 1 88 ? 1.030 -2.793 -4.067 1.00 95.69 88 ILE A N 1
ATOM 704 C CA . ILE A 1 88 ? 0.648 -1.956 -5.217 1.00 95.69 88 ILE A CA 1
ATOM 705 C C . ILE A 1 88 ? -0.796 -2.255 -5.634 1.00 95.69 88 ILE A C 1
ATOM 707 O O . ILE A 1 88 ? -1.571 -1.327 -5.847 1.00 95.69 88 ILE A O 1
ATOM 711 N N . GLY A 1 89 ? -1.170 -3.535 -5.709 1.00 95.44 89 GLY A N 1
ATOM 712 C CA . GLY A 1 89 ? -2.532 -3.946 -6.048 1.00 95.44 89 GLY A CA 1
ATOM 713 C C . GLY A 1 89 ? -3.556 -3.462 -5.019 1.00 95.44 89 GLY A C 1
ATOM 714 O O . GLY A 1 89 ? -4.568 -2.879 -5.397 1.00 95.44 89 GLY A O 1
ATOM 715 N N . ARG A 1 90 ? -3.238 -3.564 -3.723 1.00 94.69 90 ARG A N 1
ATOM 716 C CA . ARG A 1 90 ? -4.036 -3.000 -2.624 1.00 94.69 90 ARG A CA 1
ATOM 717 C C . ARG A 1 90 ? -4.242 -1.492 -2.757 1.00 94.69 90 ARG A C 1
ATOM 719 O O . ARG A 1 90 ? -5.355 -1.012 -2.566 1.00 94.69 90 ARG A O 1
ATOM 726 N N . LEU A 1 91 ? -3.193 -0.739 -3.096 1.00 96.06 91 LEU A N 1
ATOM 727 C CA . LEU A 1 91 ? -3.296 0.710 -3.302 1.00 96.06 91 LEU A CA 1
ATOM 728 C C . LEU A 1 91 ? -4.176 1.058 -4.508 1.00 96.06 91 LEU A C 1
ATOM 730 O O . LEU A 1 91 ? -5.053 1.908 -4.387 1.00 96.06 91 LEU A O 1
ATOM 734 N N . LEU A 1 92 ? -3.984 0.384 -5.645 1.00 96.12 92 LEU A N 1
ATOM 735 C CA . LEU A 1 92 ? -4.811 0.588 -6.840 1.00 96.12 92 LEU A CA 1
ATOM 736 C C . LEU A 1 92 ? -6.277 0.216 -6.586 1.00 96.12 92 LEU A C 1
ATOM 738 O O . LEU A 1 92 ? -7.181 0.910 -7.042 1.00 96.12 92 LEU A O 1
ATOM 742 N N . PHE A 1 93 ? -6.518 -0.854 -5.830 1.00 95.06 93 PHE A N 1
ATOM 743 C CA . PHE A 1 93 ? -7.861 -1.266 -5.439 1.00 95.06 93 PHE A CA 1
ATOM 744 C C . PHE A 1 93 ? -8.534 -0.225 -4.541 1.00 95.06 93 PHE A C 1
ATOM 746 O O . PHE A 1 93 ? -9.683 0.124 -4.779 1.00 95.06 93 PHE A O 1
ATOM 753 N N . ARG A 1 94 ? -7.814 0.345 -3.568 1.00 94.38 94 ARG A N 1
ATOM 754 C CA . ARG A 1 94 ? -8.336 1.442 -2.738 1.00 94.38 94 ARG A CA 1
ATOM 755 C C . ARG A 1 94 ? -8.664 2.685 -3.557 1.00 94.38 94 ARG A C 1
ATOM 757 O O . ARG A 1 94 ? -9.758 3.213 -3.419 1.00 94.38 94 ARG A O 1
ATOM 764 N N . GLN A 1 95 ? -7.783 3.073 -4.481 1.00 95.69 95 GLN A N 1
ATOM 765 C CA . GLN A 1 95 ? -8.055 4.169 -5.419 1.00 95.69 95 GLN A CA 1
ATOM 766 C C . GLN A 1 95 ? -9.303 3.909 -6.271 1.00 95.69 95 GLN A C 1
ATOM 768 O O . GLN A 1 95 ? -10.038 4.836 -6.594 1.00 95.69 95 GLN A O 1
ATOM 773 N N . PHE A 1 96 ? -9.556 2.651 -6.638 1.00 94.75 96 PHE A N 1
ATOM 774 C CA . PHE A 1 96 ? -10.797 2.266 -7.298 1.00 94.75 96 PHE A CA 1
ATOM 775 C C . PHE A 1 96 ? -12.003 2.375 -6.354 1.00 94.75 96 PHE A C 1
ATOM 777 O O . PHE A 1 96 ? -13.019 2.945 -6.748 1.00 94.75 96 PHE A O 1
ATOM 784 N N . CYS A 1 97 ? -11.906 1.887 -5.116 1.00 93.12 97 CYS A N 1
ATOM 785 C CA . CYS A 1 97 ? -12.979 1.998 -4.126 1.00 93.12 97 CYS A CA 1
ATOM 786 C C . CYS A 1 97 ? -13.331 3.455 -3.807 1.00 93.12 97 CYS A C 1
ATOM 788 O O . CYS A 1 97 ? -14.506 3.754 -3.652 1.00 93.12 97 CYS A O 1
ATOM 790 N N . ASP A 1 98 ? -12.365 4.376 -3.826 1.00 92.00 98 ASP A N 1
ATOM 791 C CA . ASP A 1 98 ? -12.612 5.811 -3.624 1.00 92.00 98 ASP A CA 1
ATOM 792 C C . ASP A 1 98 ? -13.559 6.419 -4.670 1.00 92.00 98 ASP A C 1
ATOM 794 O O . ASP A 1 98 ? -14.204 7.436 -4.410 1.00 92.00 98 ASP A O 1
ATOM 798 N N . THR A 1 99 ? -13.675 5.800 -5.851 1.00 94.19 99 THR A N 1
ATOM 799 C CA . THR A 1 99 ? -14.602 6.251 -6.902 1.00 94.19 99 THR A CA 1
ATOM 800 C C . THR A 1 99 ? -16.062 5.895 -6.619 1.00 94.19 99 THR A C 1
ATOM 802 O O . THR A 1 99 ? -16.953 6.478 -7.238 1.00 94.19 99 THR A O 1
ATOM 805 N N . LYS A 1 100 ? -16.327 4.951 -5.703 1.00 91.19 100 LYS A N 1
ATOM 806 C CA . LYS A 1 100 ? -17.669 4.451 -5.377 1.00 91.19 100 LYS A CA 1
ATOM 807 C C . LYS A 1 100 ? -17.966 4.654 -3.886 1.00 91.19 100 LYS A C 1
ATOM 809 O O . LYS A 1 100 ? -17.267 4.073 -3.061 1.00 91.19 100 LYS A O 1
ATOM 814 N N . PRO A 1 101 ? -19.004 5.422 -3.517 1.00 86.50 101 PRO A N 1
ATOM 815 C CA . PRO A 1 101 ? -19.248 5.788 -2.121 1.00 86.50 101 PRO A CA 1
ATOM 816 C C . PRO A 1 101 ? -19.491 4.577 -1.210 1.00 86.50 101 PRO A C 1
ATOM 818 O O . PRO A 1 101 ? -18.975 4.565 -0.095 1.00 86.50 101 PRO A O 1
ATOM 821 N N . ASP A 1 102 ? -20.185 3.547 -1.696 1.00 82.12 102 ASP A N 1
ATOM 822 C CA . ASP A 1 102 ? -20.502 2.344 -0.910 1.00 82.12 102 ASP A CA 1
ATOM 823 C C . ASP A 1 102 ? -19.230 1.547 -0.581 1.00 82.12 102 ASP A C 1
ATOM 825 O O . ASP A 1 102 ? -18.945 1.230 0.573 1.00 82.12 102 ASP A O 1
ATOM 829 N N . LEU A 1 103 ? -18.368 1.336 -1.584 1.00 85.88 103 LEU A N 1
ATOM 830 C CA . LEU A 1 103 ? -17.083 0.661 -1.387 1.00 85.88 103 LEU A CA 1
ATOM 831 C C . LEU A 1 103 ? -16.131 1.480 -0.521 1.00 85.88 103 LEU A C 1
ATOM 833 O O . LEU A 1 103 ? -15.399 0.919 0.292 1.00 85.88 103 LEU A O 1
ATOM 837 N N . LYS A 1 104 ? -16.120 2.803 -0.698 1.00 87.94 104 LYS A N 1
ATOM 838 C CA . LYS A 1 104 ? -15.317 3.701 0.127 1.00 87.94 104 LYS A CA 1
ATOM 839 C C . LYS A 1 104 ? -15.717 3.589 1.596 1.00 87.94 104 LYS A C 1
ATOM 841 O O . LYS A 1 104 ? -14.842 3.480 2.449 1.00 87.94 104 LYS A O 1
ATOM 846 N N . TRP A 1 105 ? -17.017 3.554 1.881 1.00 86.69 105 TRP A N 1
ATOM 847 C CA . TRP A 1 105 ? -17.533 3.366 3.233 1.00 86.69 105 TRP A CA 1
ATOM 848 C C . TRP A 1 105 ? -17.055 2.041 3.848 1.00 86.69 105 TRP A C 1
ATOM 850 O O . TRP A 1 105 ? -16.561 2.039 4.976 1.00 86.69 105 TRP A O 1
ATOM 860 N N . CYS A 1 106 ? -17.087 0.943 3.085 1.00 86.25 106 CYS A N 1
ATOM 861 C CA . CYS A 1 106 ? -16.553 -0.354 3.515 1.00 86.25 106 CYS A CA 1
ATOM 862 C C . CYS A 1 106 ? -15.038 -0.314 3.792 1.00 86.25 106 CYS A C 1
ATOM 864 O O . CYS A 1 106 ? -14.577 -0.874 4.785 1.00 86.25 106 CYS A O 1
ATOM 866 N N . ILE A 1 107 ? -14.249 0.364 2.952 1.00 89.44 107 ILE A N 1
ATOM 867 C CA . ILE A 1 107 ? -12.801 0.517 3.175 1.00 89.44 107 ILE A CA 1
ATOM 868 C C . ILE A 1 107 ? -12.512 1.357 4.424 1.00 89.44 107 ILE A C 1
ATOM 870 O O . ILE A 1 107 ? -11.659 0.969 5.218 1.00 89.44 107 ILE A O 1
ATOM 874 N N . GLU A 1 108 ? -13.238 2.458 4.637 1.00 89.75 108 GLU A N 1
ATOM 875 C CA . GLU A 1 108 ? -13.098 3.282 5.845 1.00 89.75 108 GLU A CA 1
ATOM 876 C C . GLU A 1 108 ? -13.447 2.504 7.119 1.00 89.75 108 GLU A C 1
ATOM 878 O O . GLU A 1 108 ? -12.822 2.718 8.157 1.00 89.75 108 GLU A O 1
ATOM 883 N N . PHE A 1 109 ? -14.432 1.603 7.054 1.00 88.44 109 PHE A N 1
ATOM 884 C CA . PHE A 1 109 ? -14.755 0.715 8.168 1.00 88.44 109 PHE A CA 1
ATOM 885 C C . PHE A 1 109 ? -13.593 -0.233 8.482 1.00 88.44 109 PHE A C 1
ATOM 887 O O . PHE A 1 109 ? -13.168 -0.321 9.632 1.00 88.44 109 PHE A O 1
ATOM 894 N N . LEU A 1 110 ? -13.044 -0.903 7.463 1.00 88.12 110 LEU A N 1
ATOM 895 C CA . LEU A 1 110 ? -11.905 -1.809 7.633 1.00 88.12 110 LEU A CA 1
ATOM 896 C C . LEU A 1 110 ? -10.665 -1.087 8.177 1.00 88.12 110 LEU A C 1
ATOM 898 O O . LEU A 1 110 ? -9.942 -1.659 8.989 1.00 88.12 110 LEU A O 1
ATOM 902 N N . ASP A 1 111 ? -10.435 0.160 7.764 1.00 90.44 111 ASP A N 1
ATOM 903 C CA . ASP A 1 11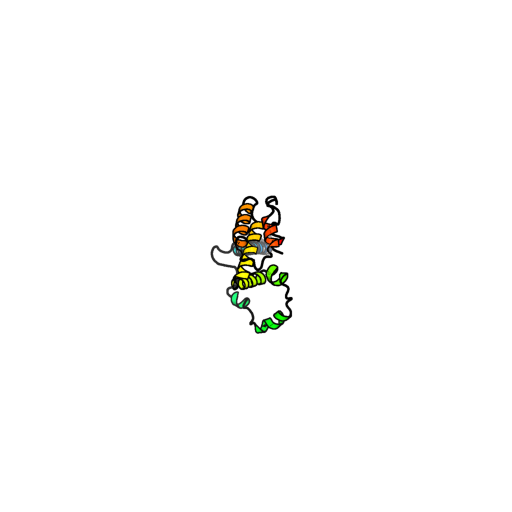1 ? -9.351 0.991 8.297 1.00 90.44 111 ASP A CA 1
ATOM 904 C C . ASP A 1 111 ? -9.565 1.321 9.773 1.00 90.44 111 ASP A C 1
ATOM 906 O O . ASP A 1 111 ? -8.654 1.133 10.575 1.00 90.44 111 ASP A O 1
ATOM 910 N N . ALA A 1 112 ? -10.779 1.723 10.153 1.00 88.94 112 ALA A N 1
ATOM 911 C CA . ALA A 1 112 ? -11.098 2.019 11.545 1.00 88.94 112 ALA A CA 1
ATOM 912 C C . ALA A 1 112 ? -10.968 0.775 12.446 1.00 88.94 112 ALA A C 1
ATOM 914 O O . ALA A 1 112 ? -10.486 0.872 13.573 1.00 88.94 112 ALA A O 1
ATOM 915 N N . VAL A 1 113 ? -11.345 -0.410 11.951 1.00 87.81 113 VAL A N 1
ATOM 916 C CA . VAL A 1 113 ? -11.130 -1.671 12.680 1.00 87.81 113 VAL A CA 1
ATOM 917 C C . VAL A 1 113 ? -9.640 -1.987 12.814 1.00 87.81 113 VAL A C 1
ATOM 919 O O . VAL A 1 113 ? -9.197 -2.354 13.900 1.00 87.81 113 VAL A O 1
ATOM 922 N N . ALA A 1 114 ? -8.852 -1.807 11.752 1.00 87.69 114 ALA A N 1
ATOM 923 C CA . ALA A 1 114 ? -7.408 -2.017 11.811 1.00 87.69 114 ALA A CA 1
ATOM 924 C C . ALA A 1 114 ? -6.721 -1.050 12.795 1.00 87.69 114 ALA A C 1
ATOM 926 O O . ALA A 1 114 ? -5.786 -1.450 13.485 1.00 87.69 114 ALA A O 1
ATOM 927 N N . GLU A 1 115 ? -7.197 0.195 12.894 1.00 89.19 115 GLU A N 1
ATOM 928 C CA . GLU A 1 115 ? -6.752 1.173 13.896 1.00 89.19 115 GLU A CA 1
ATOM 929 C C . GLU A 1 115 ? -7.123 0.738 15.321 1.00 89.19 115 GLU A C 1
ATOM 931 O O . GLU A 1 115 ? -6.282 0.795 16.216 1.00 89.19 115 GLU A O 1
ATOM 936 N N . TYR A 1 116 ? -8.338 0.223 15.531 1.00 87.25 116 TYR A N 1
ATOM 937 C CA . TYR A 1 116 ? -8.768 -0.324 16.822 1.00 87.25 116 TYR A CA 1
ATOM 938 C C . TYR A 1 116 ? -7.920 -1.526 17.276 1.00 87.25 116 TYR A C 1
ATOM 940 O O . TYR A 1 116 ? -7.577 -1.625 18.454 1.00 87.25 116 TYR A O 1
ATOM 948 N N . GLU A 1 117 ? -7.551 -2.430 16.362 1.00 85.44 117 GLU A N 1
ATOM 94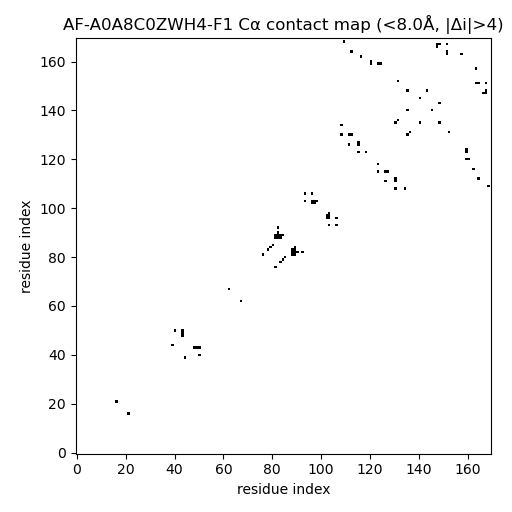9 C CA . GLU A 1 117 ? -6.743 -3.618 16.686 1.00 85.44 117 GLU A CA 1
ATOM 950 C C . GLU A 1 117 ? -5.332 -3.272 17.183 1.00 85.44 117 GLU A C 1
ATOM 952 O O . GLU A 1 117 ? -4.767 -4.009 17.994 1.00 85.44 117 GLU A O 1
ATOM 957 N N . VAL A 1 118 ? -4.765 -2.155 16.715 1.00 87.62 118 VAL A N 1
ATOM 958 C CA . VAL A 1 118 ? -3.427 -1.683 17.112 1.00 87.62 118 VAL A CA 1
ATOM 959 C C . VAL A 1 118 ? -3.455 -0.617 18.210 1.00 87.62 118 VAL A C 1
ATOM 961 O O . VAL A 1 118 ? -2.393 -0.270 18.732 1.00 87.62 118 VAL A O 1
ATOM 964 N N . ALA A 1 119 ? -4.635 -0.095 18.558 1.00 87.06 119 ALA A N 1
ATOM 965 C CA . ALA A 1 119 ? -4.804 0.890 19.618 1.00 87.06 119 ALA A CA 1
ATOM 966 C C . ALA A 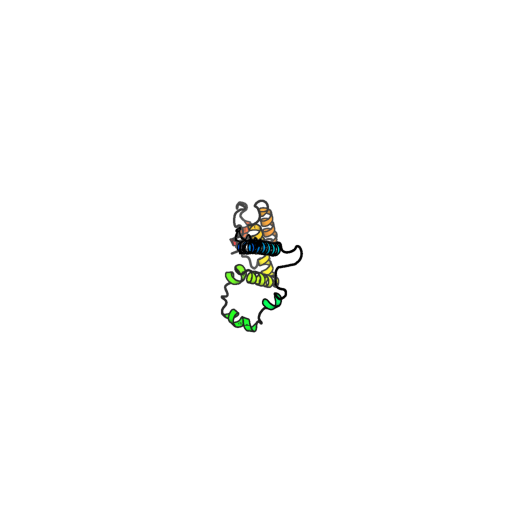1 119 ? -4.414 0.310 20.986 1.00 87.06 119 ALA A C 1
ATOM 968 O O . ALA A 1 119 ? -4.557 -0.887 21.254 1.00 87.06 119 ALA A O 1
ATOM 969 N N . ILE A 1 120 ? -3.933 1.174 21.877 1.00 86.56 120 ILE A N 1
ATOM 970 C CA . ILE A 1 120 ? -3.672 0.811 23.273 1.00 86.56 120 ILE A CA 1
ATOM 971 C C . ILE A 1 120 ? -4.992 0.647 24.034 1.00 86.56 120 ILE A C 1
ATOM 973 O O . ILE A 1 120 ? -5.988 1.286 23.701 1.00 86.56 120 ILE A O 1
ATOM 977 N N . ASP A 1 121 ? -5.010 -0.193 25.071 1.00 82.44 121 ASP A N 1
ATOM 978 C CA . ASP A 1 121 ? -6.252 -0.584 25.758 1.00 82.44 121 ASP A CA 1
ATOM 979 C C . ASP A 1 121 ? -7.057 0.601 26.325 1.00 82.44 121 ASP A C 1
ATOM 981 O O . ASP A 1 121 ? -8.285 0.547 26.347 1.00 82.44 121 ASP A O 1
ATOM 985 N N . GLU A 1 122 ? -6.381 1.684 26.717 1.00 84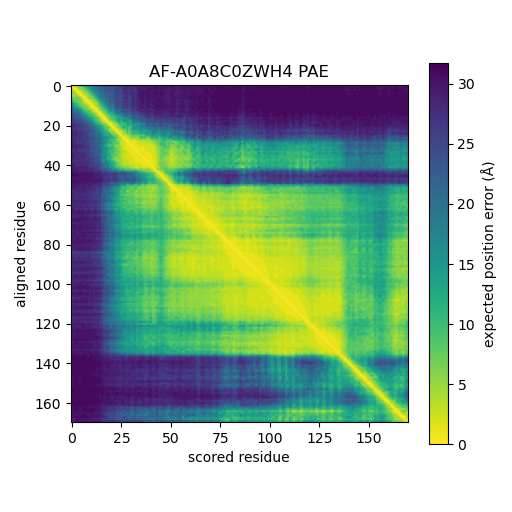.56 122 GLU A N 1
ATOM 986 C CA . GLU A 1 122 ? -6.999 2.928 27.197 1.00 84.56 122 GLU A CA 1
ATOM 987 C C . GLU A 1 122 ? -7.854 3.610 26.115 1.00 84.56 122 GLU A C 1
ATOM 989 O O . GLU A 1 122 ? -8.953 4.081 26.394 1.00 84.56 122 GLU A O 1
ATOM 994 N N . GLU A 1 123 ? -7.386 3.609 24.865 1.00 83.06 123 GLU A N 1
ATOM 995 C CA . GLU A 1 123 ? -8.042 4.277 23.734 1.00 83.06 123 GLU A CA 1
ATOM 996 C C . GLU A 1 123 ? -9.028 3.359 23.000 1.00 83.06 123 GLU A C 1
ATOM 998 O O . GLU A 1 123 ? -9.855 3.827 22.210 1.00 83.06 123 GLU A O 1
ATOM 1003 N N . LYS A 1 124 ? -8.969 2.045 23.243 1.00 82.00 124 LYS A N 1
ATOM 1004 C CA . LYS A 1 124 ? -9.819 1.059 22.563 1.00 82.00 124 LYS A CA 1
ATOM 1005 C C . LYS A 1 124 ? -11.304 1.282 22.807 1.00 82.00 124 LYS A C 1
ATOM 1007 O O . LYS A 1 124 ? -12.100 1.073 21.894 1.00 82.00 124 LYS A O 1
ATOM 1012 N N . ILE A 1 125 ? -11.699 1.689 24.012 1.00 81.94 125 ILE A N 1
ATOM 1013 C CA . ILE A 1 125 ? -13.115 1.911 24.343 1.00 81.94 125 ILE A CA 1
ATOM 1014 C C . ILE A 1 125 ? -13.675 3.064 23.501 1.00 81.94 125 ILE A C 1
ATOM 1016 O O . ILE A 1 125 ? -14.725 2.914 22.870 1.00 81.94 125 ILE A O 1
ATOM 1020 N N . ASP A 1 126 ? -12.930 4.164 23.407 1.00 84.50 126 ASP A N 1
ATOM 1021 C CA . ASP A 1 126 ? -13.311 5.335 22.616 1.00 84.50 126 ASP A CA 1
ATOM 1022 C C . ASP A 1 126 ? -13.318 5.025 21.112 1.00 84.50 126 ASP A C 1
ATOM 1024 O O . ASP A 1 126 ? -14.267 5.378 20.406 1.00 84.50 126 ASP A O 1
ATOM 1028 N N . HIS A 1 127 ? -12.318 4.286 20.616 1.00 84.25 127 HIS A N 1
ATOM 1029 C CA . HIS A 1 127 ? -12.276 3.830 19.221 1.00 84.25 127 HIS A CA 1
ATOM 1030 C C . HIS A 1 127 ? -13.446 2.898 18.888 1.00 84.25 127 HIS A C 1
ATOM 1032 O O . HIS A 1 127 ? -14.105 3.082 17.862 1.00 84.25 127 HIS A O 1
ATOM 1038 N N . ARG A 1 128 ? -13.772 1.938 19.769 1.00 83.56 128 ARG A N 1
ATOM 1039 C CA . ARG A 1 128 ? -14.940 1.056 19.611 1.00 83.56 128 ARG A CA 1
ATOM 1040 C C . ARG A 1 128 ? -16.218 1.879 19.507 1.00 83.56 128 ARG A C 1
ATOM 1042 O O . ARG A 1 128 ? -17.020 1.643 18.604 1.00 83.56 128 ARG A O 1
ATOM 1049 N N . GLN A 1 129 ? -16.405 2.845 20.406 1.00 83.19 129 GLN A N 1
ATOM 1050 C CA . GLN A 1 129 ? -17.601 3.682 20.406 1.00 83.19 129 GLN A CA 1
ATOM 1051 C C . GLN A 1 129 ? -17.689 4.541 19.138 1.00 83.19 129 GLN A C 1
ATOM 1053 O O . GLN A 1 129 ? -18.760 4.632 18.541 1.00 83.19 129 GLN A O 1
ATOM 1058 N N . SER A 1 130 ? -16.567 5.099 18.678 1.00 86.44 130 SER A N 1
ATOM 1059 C CA . SER A 1 130 ? -16.476 5.852 17.421 1.00 86.44 130 SER A CA 1
ATOM 1060 C C . SER A 1 130 ? -16.884 5.005 16.207 1.00 86.44 130 SER A C 1
ATOM 1062 O O . SER A 1 130 ? -17.676 5.452 15.373 1.00 86.44 130 SER A O 1
ATOM 1064 N N . ILE A 1 131 ? -16.428 3.749 16.135 1.00 86.81 131 ILE A N 1
ATOM 1065 C CA . ILE A 1 131 ? -16.798 2.808 15.065 1.00 86.81 131 ILE A CA 1
ATOM 1066 C C . ILE A 1 131 ? -18.300 2.489 15.112 1.00 86.81 131 ILE A C 1
ATOM 1068 O O . ILE A 1 131 ? -18.986 2.583 14.091 1.00 86.81 131 ILE A O 1
ATOM 1072 N N . LEU A 1 132 ? -18.833 2.157 16.294 1.00 83.25 132 LEU A N 1
ATOM 1073 C CA . LEU A 1 132 ? -20.264 1.886 16.485 1.00 83.25 132 LEU A CA 1
ATOM 1074 C C . LEU A 1 132 ? -21.130 3.076 16.059 1.00 83.25 132 LEU A C 1
ATOM 1076 O O . LEU A 1 132 ? -22.132 2.920 15.357 1.00 83.25 132 LEU A O 1
ATOM 1080 N N . ASP A 1 133 ? -20.700 4.276 16.428 1.00 83.94 133 ASP A N 1
ATOM 1081 C CA . ASP A 1 133 ? -21.421 5.505 16.147 1.00 83.94 133 ASP A CA 1
ATOM 1082 C C . ASP A 1 133 ? -21.378 5.900 14.670 1.00 83.94 133 ASP A C 1
ATOM 1084 O O . ASP A 1 133 ? -22.394 6.326 14.119 1.00 83.94 133 ASP A O 1
ATOM 1088 N N . LYS A 1 134 ? -20.223 5.752 14.015 1.00 84.56 134 LYS A N 1
ATOM 1089 C CA . LYS A 1 134 ? -20.035 6.160 12.619 1.00 84.56 134 LYS A CA 1
ATOM 1090 C C . LYS A 1 134 ? -20.667 5.174 11.635 1.00 84.56 134 LYS A C 1
ATOM 1092 O O . LYS A 1 134 ? -21.261 5.607 10.646 1.00 84.56 134 LYS A O 1
ATOM 1097 N N . PHE A 1 135 ? -20.553 3.871 11.894 1.00 81.00 135 PHE A N 1
ATOM 1098 C CA . PHE A 1 135 ? -20.912 2.838 10.917 1.00 81.00 135 PHE A CA 1
ATOM 1099 C C . PHE A 1 135 ? -22.237 2.124 11.228 1.00 81.00 135 PHE A C 1
ATOM 1101 O O . PHE A 1 135 ? -22.899 1.660 10.306 1.00 81.00 135 PHE A O 1
ATOM 1108 N N . PHE A 1 136 ? -22.691 2.088 12.486 1.00 76.00 136 PHE A N 1
ATOM 1109 C CA . PHE A 1 136 ? -23.858 1.279 12.872 1.00 76.00 136 PHE A CA 1
ATOM 1110 C C . PHE A 1 136 ? -25.070 2.081 13.384 1.00 76.00 136 PHE A C 1
ATOM 1112 O O . PHE A 1 136 ? -26.145 1.508 13.557 1.00 76.00 136 PHE A O 1
ATOM 1119 N N . LYS A 1 137 ? -24.966 3.406 13.588 1.00 70.19 137 LYS A N 1
ATOM 1120 C CA . LYS A 1 137 ? -26.111 4.254 14.001 1.00 70.19 137 LYS A CA 1
ATOM 1121 C C . LYS A 1 137 ? -27.119 4.570 12.887 1.00 70.19 137 LYS A C 1
ATOM 1123 O O . LYS A 1 137 ? -28.203 5.062 13.196 1.00 70.19 137 LYS A O 1
ATOM 1128 N N . LYS A 1 138 ? -26.794 4.336 11.612 1.00 56.81 138 LYS A N 1
ATOM 1129 C CA . LYS A 1 138 ? -27.648 4.705 10.468 1.00 56.81 138 LYS A CA 1
ATOM 1130 C C . LYS A 1 138 ? -28.274 3.457 9.842 1.00 56.81 138 LYS A C 1
ATOM 1132 O O . LYS A 1 138 ? -27.553 2.515 9.537 1.00 56.81 138 LYS A O 1
ATOM 1137 N N . GLU A 1 139 ? -29.583 3.474 9.579 1.00 52.03 139 GLU A N 1
ATOM 1138 C CA . GLU A 1 139 ? -30.344 2.425 8.860 1.00 52.03 139 GLU A CA 1
ATOM 1139 C C . GLU A 1 139 ? -29.907 2.206 7.389 1.00 52.03 139 GLU A C 1
ATOM 1141 O O . GLU A 1 139 ? -30.660 1.670 6.588 1.00 52.03 139 GLU A O 1
ATOM 1146 N N . ASN A 1 140 ? -28.686 2.581 7.006 1.00 48.25 140 ASN A N 1
ATOM 1147 C CA . ASN A 1 140 ? -28.162 2.438 5.645 1.00 48.25 140 ASN A CA 1
ATOM 1148 C C . ASN A 1 140 ? -27.357 1.142 5.458 1.00 48.25 140 ASN A C 1
ATOM 1150 O O . ASN A 1 140 ? -26.478 1.068 4.605 1.00 48.25 140 ASN A O 1
ATOM 1154 N N . SER A 1 141 ? -27.614 0.126 6.277 1.00 48.19 141 SER A N 1
ATOM 1155 C CA . SER A 1 141 ? -26.919 -1.151 6.178 1.00 48.19 141 SER A CA 1
ATOM 1156 C C . SER A 1 141 ? -27.678 -2.088 5.239 1.00 48.19 141 SER A C 1
ATOM 1158 O O . SER A 1 141 ? -28.434 -2.952 5.680 1.00 48.19 141 SER A O 1
ATOM 1160 N N . GLU A 1 142 ? -27.528 -1.870 3.932 1.00 52.16 142 GLU A N 1
ATOM 1161 C CA . GLU A 1 142 ? -27.931 -2.861 2.922 1.00 52.16 142 GLU A CA 1
ATOM 1162 C C . GLU A 1 142 ? -26.842 -3.929 2.705 1.00 52.16 142 GLU A C 1
ATOM 1164 O O . GLU A 1 142 ? -27.158 -5.023 2.246 1.00 52.16 142 GLU A O 1
ATOM 1169 N N . GLU A 1 143 ? -25.588 -3.677 3.112 1.00 52.50 143 GLU A N 1
ATOM 1170 C CA . GLU A 1 143 ? -24.459 -4.590 2.854 1.00 52.50 143 GLU A CA 1
ATOM 1171 C C . GLU A 1 143 ? -23.898 -5.317 4.090 1.00 52.50 143 GLU A C 1
ATOM 1173 O O . GLU A 1 143 ? -23.252 -6.351 3.927 1.00 52.50 143 GLU A O 1
ATOM 1178 N N . ILE A 1 144 ? -24.172 -4.864 5.324 1.00 54.47 144 ILE A N 1
ATOM 1179 C CA . ILE A 1 144 ? -23.803 -5.625 6.533 1.00 54.47 144 ILE A CA 1
ATOM 1180 C C . ILE A 1 144 ? -25.054 -6.345 7.047 1.00 54.47 144 ILE A C 1
ATOM 1182 O O . ILE A 1 144 ? -26.025 -5.688 7.434 1.00 54.47 144 ILE A O 1
ATOM 1186 N N . PRO A 1 145 ? -25.076 -7.691 7.096 1.00 50.91 145 PRO A N 1
ATOM 1187 C CA . PRO A 1 145 ? -26.1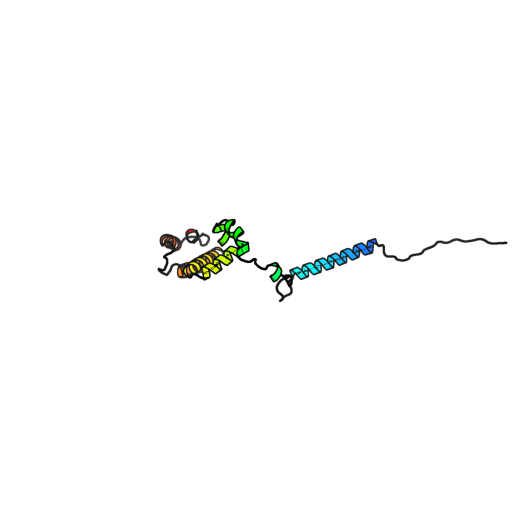83 -8.414 7.699 1.00 50.91 145 PRO A CA 1
ATOM 1188 C C . PRO A 1 145 ? -26.438 -7.893 9.117 1.00 50.91 145 PRO A C 1
ATOM 1190 O O . PRO A 1 145 ? -25.552 -7.938 9.970 1.00 50.91 145 PRO A O 1
ATOM 1193 N N . LYS A 1 146 ? -27.667 -7.434 9.390 1.00 52.91 146 LYS A N 1
ATOM 1194 C CA . LYS A 1 146 ? -28.094 -6.907 10.704 1.00 52.91 146 LYS A CA 1
ATOM 1195 C C . LYS A 1 146 ? -27.727 -7.835 11.876 1.00 52.91 146 LYS A C 1
ATOM 1197 O O . LYS A 1 146 ? -27.508 -7.357 12.981 1.00 52.91 146 LYS A O 1
ATOM 1202 N N . ALA A 1 147 ? -27.615 -9.141 11.622 1.00 49.75 147 ALA A N 1
ATOM 1203 C CA . ALA A 1 147 ? -27.159 -10.143 12.584 1.00 49.75 147 ALA A CA 1
ATOM 1204 C C . ALA A 1 147 ? -25.726 -9.892 13.101 1.00 49.75 147 ALA A C 1
ATOM 1206 O O . ALA A 1 147 ? -25.501 -9.932 14.304 1.00 49.75 147 ALA A O 1
ATOM 1207 N N . VAL A 1 148 ? -24.780 -9.540 12.223 1.00 53.41 148 VAL A N 1
ATOM 1208 C CA . VAL A 1 148 ? -23.371 -9.288 12.586 1.00 53.41 148 VAL A CA 1
ATOM 1209 C C . VAL A 1 148 ? -23.228 -7.968 13.361 1.00 53.41 148 VAL A C 1
ATOM 1211 O O . VAL A 1 148 ? -22.433 -7.857 14.292 1.00 53.41 148 VAL A O 1
ATOM 1214 N N . VAL A 1 149 ? -24.073 -6.982 13.035 1.00 53.22 149 VAL A N 1
ATOM 1215 C CA . VAL A 1 149 ? -24.198 -5.714 13.775 1.00 53.22 149 VAL A CA 1
ATOM 1216 C C . VAL A 1 149 ? -24.681 -5.943 15.211 1.00 53.22 149 VAL A C 1
ATOM 1218 O O . VAL A 1 149 ? -24.221 -5.272 16.134 1.00 53.22 149 VAL A O 1
ATOM 1221 N N . CYS A 1 150 ? -25.619 -6.876 15.406 1.00 47.66 150 CYS A N 1
ATOM 1222 C CA . CYS A 1 150 ? -26.145 -7.230 16.721 1.00 47.66 150 CYS A CA 1
ATOM 1223 C C . CYS A 1 150 ? -25.080 -7.893 17.601 1.00 47.66 150 CYS A C 1
ATOM 1225 O O . CYS A 1 150 ? -24.933 -7.476 18.746 1.00 47.66 150 CYS A O 1
ATOM 1227 N N . ASP A 1 151 ? -24.279 -8.814 17.067 1.00 53.78 151 ASP A N 1
ATOM 1228 C CA . ASP A 1 151 ? -23.215 -9.474 17.838 1.00 53.78 151 ASP A CA 1
ATOM 1229 C C . ASP A 1 151 ? -22.110 -8.485 18.257 1.00 53.78 151 ASP A C 1
ATOM 1231 O O . ASP A 1 151 ? -21.733 -8.431 19.427 1.00 53.78 151 ASP A O 1
ATOM 1235 N N . CYS A 1 152 ? -21.663 -7.607 17.344 1.00 56.19 152 CYS A N 1
ATOM 1236 C CA . CYS A 1 152 ? -20.656 -6.570 17.633 1.00 56.19 152 CYS A CA 1
ATOM 1237 C C . CYS A 1 152 ? -21.181 -5.538 18.702 1.00 56.19 152 CYS A C 1
ATOM 1239 O O . CYS A 1 152 ? -20.390 -4.884 19.398 1.00 56.19 152 CYS A O 1
ATOM 1241 N N . ARG A 1 153 ? -22.514 -5.414 18.891 1.00 52.94 153 ARG A N 1
ATOM 1242 C CA . ARG A 1 153 ? -23.189 -4.468 19.817 1.00 52.94 153 ARG A CA 1
ATOM 1243 C C . ARG A 1 153 ? -23.529 -5.050 21.203 1.00 52.94 153 ARG A C 1
ATOM 1245 O O . ARG A 1 153 ? -23.739 -4.259 22.121 1.00 52.94 153 ARG A O 1
ATOM 1252 N N . TRP A 1 154 ? -23.610 -6.374 21.365 1.00 43.72 154 TRP A N 1
ATOM 1253 C CA . TRP A 1 154 ? -24.228 -7.005 22.548 1.00 43.72 154 TRP A CA 1
ATOM 1254 C C . TRP A 1 154 ? -23.282 -7.533 23.633 1.00 43.72 154 TRP A C 1
ATOM 1256 O O . TRP A 1 154 ? -23.784 -7.928 24.678 1.00 43.72 154 TRP A O 1
ATOM 1266 N N . ASP A 1 155 ? -21.957 -7.447 23.480 1.00 51.00 155 ASP A N 1
ATOM 1267 C CA . ASP A 1 155 ? -21.035 -7.820 24.564 1.00 51.00 155 ASP A CA 1
ATOM 1268 C C . ASP A 1 155 ? -20.376 -6.599 25.240 1.00 51.00 155 ASP A C 1
ATOM 1270 O O . ASP A 1 155 ? -19.368 -6.064 24.749 1.00 51.00 155 ASP A O 1
ATOM 1274 N N . PRO A 1 156 ? -20.932 -6.129 26.373 1.00 46.88 156 PRO A N 1
ATOM 1275 C CA . PRO A 1 156 ? -20.286 -5.157 27.252 1.00 46.88 156 PRO A CA 1
ATOM 1276 C C . PRO A 1 156 ? -19.159 -5.764 28.110 1.00 46.88 156 PRO A C 1
ATOM 1278 O O . PRO A 1 156 ? -18.349 -5.009 28.637 1.00 46.88 156 PRO A O 1
ATOM 1281 N N . GLU A 1 157 ? -19.066 -7.097 28.220 1.00 48.94 157 GLU A N 1
ATOM 1282 C CA . GLU A 1 157 ? -18.061 -7.805 29.041 1.00 48.94 157 GLU A CA 1
ATOM 1283 C C . GLU A 1 157 ? -16.907 -8.434 28.240 1.00 48.94 157 GLU A C 1
ATOM 1285 O O . GLU A 1 157 ? -15.996 -9.023 28.828 1.00 48.94 157 GLU A O 1
ATOM 1290 N N . GLN A 1 158 ? -16.886 -8.307 26.906 1.00 51.59 158 GLN A N 1
ATOM 1291 C CA . GLN A 1 158 ? -15.714 -8.736 26.143 1.00 51.59 158 GLN A CA 1
ATOM 1292 C C . GLN A 1 158 ? -14.525 -7.840 26.500 1.00 51.59 158 GLN A C 1
ATOM 1294 O O . GLN A 1 158 ? -14.511 -6.640 26.226 1.00 51.59 158 GLN A O 1
ATOM 1299 N N . ASN A 1 159 ? -13.531 -8.464 27.132 1.00 48.88 159 ASN A N 1
ATOM 1300 C CA . ASN A 1 159 ? -12.203 -7.923 27.387 1.00 48.88 159 ASN A CA 1
ATOM 1301 C C . ASN A 1 159 ? -11.742 -7.086 26.166 1.00 48.88 159 ASN A C 1
ATOM 1303 O O . ASN A 1 159 ? -11.808 -7.608 25.048 1.00 48.88 159 ASN A O 1
ATOM 1307 N N . PRO A 1 160 ? -11.240 -5.842 26.327 1.00 52.00 160 PRO A N 1
ATOM 1308 C CA . PRO A 1 160 ? -10.795 -4.990 25.208 1.00 52.00 160 PRO A CA 1
ATOM 1309 C C . PRO A 1 160 ? -9.695 -5.620 24.331 1.00 52.00 160 PRO A C 1
ATOM 1311 O O . PRO A 1 160 ? -9.296 -5.076 23.305 1.00 52.00 160 PRO A O 1
ATOM 1314 N N . SER A 1 161 ? -9.154 -6.758 24.755 1.00 51.12 161 SER A N 1
ATOM 1315 C CA . SER A 1 161 ? -8.147 -7.553 24.065 1.00 51.12 161 SER A CA 1
ATOM 1316 C C . SER A 1 161 ? -8.711 -8.549 23.039 1.00 51.12 161 SER A C 1
ATOM 1318 O O . SER A 1 161 ? -7.925 -9.161 22.318 1.00 51.12 161 SER A O 1
ATOM 1320 N N . GLY A 1 162 ? -10.035 -8.734 22.960 1.00 56.25 162 GLY A N 1
ATOM 1321 C CA . GLY A 1 162 ? -10.688 -9.644 22.012 1.00 56.25 162 GLY A CA 1
ATOM 1322 C C . GLY A 1 162 ? -10.892 -9.046 20.616 1.00 56.25 162 GLY A C 1
ATOM 1323 O O . GLY A 1 162 ? -11.017 -7.836 20.448 1.00 56.25 162 GLY A O 1
ATOM 1324 N N . ASN A 1 163 ? -10.966 -9.901 19.594 1.00 60.78 163 ASN A N 1
ATOM 1325 C CA . ASN A 1 163 ? -11.241 -9.541 18.198 1.00 60.78 163 ASN A CA 1
ATOM 1326 C C . ASN A 1 163 ? -12.721 -9.160 17.974 1.00 60.78 163 ASN A C 1
ATOM 1328 O O . ASN A 1 163 ? -13.412 -9.785 17.171 1.00 60.78 163 ASN A O 1
ATOM 1332 N N . VAL A 1 164 ? -13.202 -8.121 18.666 1.00 67.69 164 VAL A N 1
ATOM 1333 C CA . VAL A 1 164 ? -14.617 -7.692 18.707 1.00 67.69 164 VAL A CA 1
ATOM 1334 C C . VAL A 1 164 ? -15.240 -7.545 17.310 1.00 67.69 164 VAL A C 1
ATOM 1336 O O . VAL A 1 164 ? -16.404 -7.880 17.110 1.00 67.69 164 VAL A O 1
ATOM 1339 N N . PHE A 1 165 ? -14.463 -7.099 16.318 1.00 69.94 165 PHE A N 1
ATOM 1340 C CA . PHE A 1 165 ? -14.921 -6.914 14.937 1.00 69.94 165 PHE A CA 1
ATOM 1341 C C . PHE A 1 165 ? -14.523 -8.050 13.979 1.00 69.94 165 PHE A C 1
ATOM 1343 O O . PHE A 1 165 ? -14.767 -7.940 12.783 1.00 69.94 165 PHE A O 1
ATOM 1350 N N . GLY A 1 166 ? -13.955 -9.161 14.455 1.00 64.56 166 GLY A N 1
ATOM 1351 C CA . GLY A 1 166 ? -13.450 -10.245 13.597 1.00 64.56 166 GLY A CA 1
ATOM 1352 C C . GLY A 1 166 ? -14.520 -10.939 12.742 1.00 64.56 166 GLY A C 1
ATOM 1353 O O . GLY A 1 166 ? -14.224 -11.427 11.654 1.00 64.56 166 GLY A O 1
ATOM 1354 N N . ASN A 1 167 ? -15.774 -10.949 13.203 1.00 63.78 167 ASN A N 1
ATOM 1355 C CA . ASN A 1 167 ? -16.924 -11.419 12.417 1.00 63.78 167 ASN A CA 1
ATOM 1356 C C . ASN A 1 167 ? -17.441 -10.345 11.450 1.00 63.78 167 ASN A C 1
ATOM 1358 O O . ASN A 1 167 ? -18.041 -10.665 10.430 1.00 63.78 167 ASN A O 1
ATOM 1362 N N . CYS A 1 168 ? -17.193 -9.078 11.786 1.00 62.19 168 CYS A N 1
ATOM 1363 C CA . CYS A 1 168 ? -17.539 -7.903 11.002 1.00 62.19 168 CYS A CA 1
ATOM 1364 C C . CYS A 1 168 ? -16.526 -7.691 9.823 1.00 62.19 168 CYS A C 1
ATOM 1366 O O . CYS A 1 168 ? -16.834 -6.945 8.897 1.00 62.19 168 CYS A O 1
ATOM 1368 N N . THR A 1 169 ? -15.348 -8.347 9.813 1.00 62.88 169 THR A N 1
ATOM 1369 C CA . THR A 1 169 ? -14.264 -8.168 8.808 1.00 62.88 169 THR A CA 1
ATOM 1370 C C . THR A 1 169 ? -13.942 -9.392 7.930 1.00 62.88 169 THR A C 1
ATOM 1372 O O . THR A 1 169 ? -12.982 -9.343 7.154 1.00 62.88 169 THR A O 1
ATOM 1375 N N . ARG A 1 170 ? -14.705 -10.487 8.050 1.00 54.81 170 ARG A N 1
ATOM 1376 C CA . ARG A 1 170 ? -14.446 -11.771 7.371 1.00 54.81 170 ARG A CA 1
ATOM 1377 C C . ARG A 1 170 ? -15.168 -11.948 6.041 1.00 54.81 170 ARG A C 1
ATOM 1379 O O . ARG A 1 170 ? -16.337 -11.526 5.943 1.00 54.81 170 ARG A O 1
#

Nearest PDB structures (foldseek):
  4yhj-assembly1_A  TM=9.462E-01  e=1.325E-09  Homo sapiens
  3nyn-assembly1_A  TM=9.098E-01  e=4.691E-09  Homo sapiens
  2acx-assembly1_A  TM=9.264E-01  e=5.883E-08  Homo sapiens
  2acx-assembly1_B  TM=9.261E-01  e=8.796E-08  Homo sapiens
  3c4w-assembly1_B  TM=7.717E-01  e=2.312E-04  Bos taurus

Organism: Castor canadensis (NCBI:txid51338)

Secondary structure (DSSP, 8-state):
------------------HHHHHHHHHHHHHHHHHHHHHHHHH--TTS--S--TTHHHHTPPPPGGGGHHHHHHS---HIIIIIISHHHHHHHHHHHTTSHHHHHHHHHHHHHHHHHHS-HHHHHHHHHHHIIIIISSS--SSS-HHHHHHHHH-SSS-TTS-TTTTT--

InterPro domains:
  IPR016137 RGS domain [PF00615] (78-168)
  IPR016137 RGS domain [PS50132] (85-139)
  IPR016137 RGS domain [SM00315] (78-169)
  IPR036305 RGS domain superfamily [SSF48097] (57-168)
  IPR044926 RGS, subdomain 2 [G3DSA:1.10.167.10] (27-170)

Sequence (170 aa):
MRGLCGSGPRSPWPFSLPRIFRGRRAMELENIAANTLLLKARQGEFGQKSGRSRKWREMLRLPPDSQCNKLRHTIEKDFSSLCNKQPIGRLLFRQFCDTKPDLKWCIEFLDAVAEYEVAIDEEKIDHRQSILDKFFKKENSEEIPKAVVCDCRWDPEQNPSGNVFGNCTR